Protein AF-A0A316R1C8-F1 (afdb_monomer)

Nearest PDB structures (foldseek):
  2y3p-assembly1_B  TM=4.009E-01  e=1.076E+00  Escherichia coli
  4lil-assembly1_A  TM=2.111E-01  e=4.202E-01  Homo sapiens
  5gwj-assembly1_B  TM=3.944E-01  e=3.285E+00  Homo sapiens
  8wsw-assembly4_D  TM=2.418E-01  e=1.530E+00  Homo sapiens
  6r4t-assembly1_A  TM=2.328E-01  e=2.309E+00  Homo sapiens

Structure (mmCIF, N/CA/C/O backbone):
data_AF-A0A316R1C8-F1
#
_entry.id   AF-A0A316R1C8-F1
#
loop_
_atom_site.group_PDB
_atom_site.id
_atom_site.type_symbol
_atom_site.label_atom_id
_atom_site.label_alt_id
_atom_site.label_comp_id
_atom_site.label_asym_id
_atom_site.label_entity_id
_atom_site.label_seq_id
_atom_site.pdbx_PDB_ins_code
_atom_site.Cartn_x
_atom_site.Cartn_y
_atom_site.Cartn_z
_atom_site.occupancy
_atom_site.B_iso_or_equiv
_atom_site.auth_seq_id
_atom_site.auth_comp_id
_atom_site.auth_asym_id
_atom_site.auth_atom_id
_atom_site.pdbx_PDB_model_num
ATOM 1 N N . MET A 1 1 ? -19.836 -9.165 12.198 1.00 69.62 1 MET A N 1
ATOM 2 C CA . MET A 1 1 ? -18.587 -8.457 11.855 1.00 69.62 1 MET A CA 1
ATOM 3 C C . MET A 1 1 ? -18.141 -8.952 10.493 1.00 69.62 1 MET A C 1
ATOM 5 O O . MET A 1 1 ? -18.217 -10.155 10.272 1.00 69.62 1 MET A O 1
ATOM 9 N N . ARG A 1 2 ? -17.806 -8.053 9.568 1.00 82.31 2 ARG A N 1
ATOM 10 C CA . ARG A 1 2 ? -17.405 -8.395 8.191 1.00 82.31 2 ARG A CA 1
ATOM 11 C C . ARG A 1 2 ? -15.913 -8.137 7.999 1.00 82.31 2 ARG A C 1
ATOM 13 O O . ARG A 1 2 ? -15.378 -7.256 8.659 1.00 82.31 2 ARG A O 1
ATOM 20 N N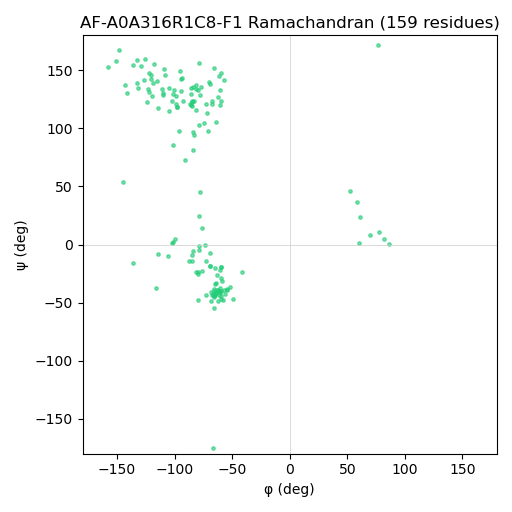 . SER A 1 3 ? -15.260 -8.876 7.112 1.00 80.31 3 SER A N 1
ATOM 21 C CA . SER A 1 3 ? -13.909 -8.545 6.652 1.00 80.31 3 SER A CA 1
ATOM 22 C C . SER A 1 3 ? -13.978 -7.402 5.630 1.00 80.31 3 SER A C 1
ATOM 24 O O . SER A 1 3 ? -14.849 -7.399 4.747 1.00 80.31 3 SER A O 1
ATOM 26 N N . ALA A 1 4 ? -13.089 -6.414 5.756 1.00 80.62 4 ALA A N 1
ATOM 27 C CA . ALA A 1 4 ? -12.935 -5.371 4.747 1.00 80.62 4 ALA A CA 1
ATOM 28 C C . ALA A 1 4 ? -12.334 -5.951 3.459 1.00 80.62 4 ALA A C 1
ATOM 30 O O . ALA A 1 4 ? -12.837 -5.665 2.376 1.00 80.62 4 ALA A O 1
ATOM 31 N N . LYS A 1 5 ? -11.350 -6.849 3.573 1.00 80.06 5 LYS A N 1
ATOM 32 C CA . LYS A 1 5 ? -10.709 -7.527 2.438 1.00 80.06 5 LYS A CA 1
ATOM 33 C C . LYS A 1 5 ? -11.665 -8.363 1.585 1.00 80.06 5 LYS A C 1
ATOM 35 O O . LYS A 1 5 ? -11.572 -8.367 0.360 1.00 80.06 5 LYS A O 1
ATOM 40 N N . GLU A 1 6 ? -12.595 -9.080 2.212 1.00 78.00 6 GLU A N 1
ATOM 41 C CA . GLU A 1 6 ? -13.604 -9.880 1.498 1.00 78.00 6 GLU A CA 1
ATOM 42 C C . GLU A 1 6 ? -14.633 -9.003 0.766 1.00 78.00 6 GLU A C 1
ATOM 44 O O . GLU A 1 6 ? -15.309 -9.445 -0.169 1.00 78.00 6 GLU A O 1
ATOM 49 N N . SER A 1 7 ? -14.735 -7.732 1.157 1.00 76.38 7 SER A N 1
ATOM 50 C CA . SER A 1 7 ? -15.578 -6.747 0.494 1.00 76.38 7 SER A CA 1
ATOM 51 C C . SER A 1 7 ? -14.809 -6.156 -0.689 1.00 76.38 7 SER A C 1
ATOM 53 O O . SER A 1 7 ? -14.034 -5.223 -0.520 1.00 76.38 7 SER A O 1
ATOM 55 N N . LYS A 1 8 ? -15.053 -6.684 -1.901 1.00 61.56 8 LYS A N 1
ATOM 56 C CA . LYS A 1 8 ? -14.333 -6.374 -3.165 1.00 61.56 8 LYS A CA 1
ATOM 57 C C . LYS A 1 8 ? -13.972 -4.899 -3.427 1.00 61.56 8 LYS A C 1
ATOM 59 O O . LYS A 1 8 ? -13.071 -4.656 -4.223 1.00 61.56 8 LYS A O 1
ATOM 64 N N . CYS A 1 9 ? -14.678 -3.937 -2.834 1.00 69.69 9 CYS A N 1
ATOM 65 C CA . CYS A 1 9 ? -14.414 -2.504 -2.970 1.00 69.69 9 CYS A CA 1
ATOM 66 C C . CYS A 1 9 ? -14.716 -1.747 -1.662 1.00 69.69 9 CYS A C 1
ATOM 68 O O . CYS A 1 9 ? -15.533 -0.824 -1.665 1.00 69.69 9 CYS A O 1
ATOM 70 N N . PHE A 1 10 ? -14.134 -2.155 -0.529 1.00 81.00 10 PHE A N 1
ATOM 71 C CA . PHE A 1 10 ? -14.305 -1.392 0.710 1.00 81.00 10 PHE A CA 1
ATOM 72 C C . PHE A 1 10 ? -13.724 0.030 0.555 1.00 81.00 10 PHE A C 1
ATOM 74 O O . PHE A 1 10 ? -12.571 0.180 0.149 1.00 81.00 10 PHE A O 1
ATOM 81 N N . PRO A 1 11 ? -14.486 1.098 0.844 1.00 83.94 11 PRO A N 1
ATOM 82 C CA . PRO A 1 11 ? -14.065 2.449 0.499 1.00 83.94 11 PRO A CA 1
ATOM 83 C C . PRO A 1 11 ? -13.266 3.130 1.620 1.00 83.94 11 PRO A C 1
ATOM 85 O O . PRO A 1 11 ? -13.743 4.061 2.267 1.00 83.94 11 PRO A O 1
ATOM 88 N N . TYR A 1 12 ? -12.024 2.693 1.825 1.00 84.00 12 TYR A N 1
ATOM 89 C CA . TYR A 1 12 ? -11.177 3.103 2.953 1.00 84.00 12 TYR A CA 1
ATOM 90 C C . TYR A 1 12 ? -11.045 4.628 3.158 1.00 84.00 12 TYR A C 1
ATOM 92 O O . TYR A 1 12 ? -11.008 5.090 4.294 1.00 84.00 12 TYR A O 1
ATOM 100 N N . ALA A 1 13 ? -10.996 5.425 2.090 1.00 82.38 13 ALA A N 1
ATOM 101 C CA . ALA A 1 13 ? -10.776 6.873 2.181 1.00 82.38 13 ALA A CA 1
ATOM 102 C C . ALA A 1 13 ? -12.056 7.728 2.064 1.00 82.38 13 ALA A C 1
ATOM 104 O O . ALA A 1 13 ? -11.962 8.957 2.015 1.00 82.38 13 ALA A O 1
ATOM 105 N N . LEU A 1 14 ? -13.254 7.130 1.989 1.00 83.81 14 LEU A N 1
ATOM 106 C CA . LEU A 1 14 ? -14.483 7.929 1.929 1.00 83.81 14 LEU A CA 1
ATOM 107 C C . LEU A 1 14 ? -14.732 8.637 3.264 1.00 83.81 14 LEU A C 1
ATOM 109 O O . LEU A 1 14 ? -14.646 8.038 4.332 1.00 83.81 14 LEU A O 1
ATOM 113 N N . SER A 1 15 ? -15.151 9.901 3.193 1.00 80.50 15 SER A N 1
ATOM 114 C CA . SER A 1 15 ? -15.458 10.734 4.367 1.00 80.50 15 SER A CA 1
ATOM 115 C C . SER A 1 15 ? -16.568 10.173 5.261 1.00 80.50 15 SER A C 1
ATOM 117 O O . SER A 1 15 ? -16.688 10.564 6.418 1.00 80.50 15 SER A O 1
ATOM 119 N N . GLN A 1 16 ? -17.387 9.267 4.727 1.00 84.62 16 GLN A N 1
ATOM 120 C CA . GLN A 1 16 ? -18.484 8.620 5.442 1.00 84.62 16 GLN A CA 1
ATOM 121 C C . GLN A 1 16 ? -18.039 7.391 6.247 1.00 84.62 16 GLN A C 1
ATOM 123 O O . GLN A 1 16 ? -18.842 6.855 7.007 1.00 84.62 16 GLN A O 1
ATOM 128 N N . VAL A 1 17 ? -16.795 6.925 6.087 1.00 88.56 17 VAL A N 1
ATOM 129 C CA . VAL A 1 17 ? -16.261 5.808 6.872 1.00 88.56 17 VAL A CA 1
ATOM 130 C C . VAL A 1 17 ? -15.757 6.320 8.216 1.00 88.56 17 VAL A C 1
ATOM 132 O O . VAL A 1 17 ? -14.898 7.199 8.284 1.00 88.56 17 VAL A O 1
ATOM 135 N N . CYS A 1 18 ? -16.284 5.757 9.302 1.00 90.56 18 CYS A N 1
ATOM 136 C CA . CYS A 1 18 ? -15.833 6.063 10.655 1.00 90.56 18 CYS A CA 1
ATOM 137 C C . CYS A 1 18 ? -14.928 4.949 11.170 1.00 90.56 18 CYS A C 1
ATOM 139 O O . CYS A 1 18 ? -15.349 3.797 11.248 1.00 90.56 18 CYS A O 1
ATOM 141 N N . TYR A 1 19 ? -13.709 5.301 11.565 1.00 93.81 19 TYR A N 1
ATOM 142 C CA . TYR A 1 19 ? -12.743 4.351 12.096 1.00 93.81 19 TYR A CA 1
ATOM 143 C C . TYR A 1 19 ? -12.786 4.288 13.620 1.00 93.81 19 TYR A C 1
ATOM 145 O O . TYR A 1 19 ? -12.968 5.297 14.308 1.00 93.81 19 TYR A O 1
ATOM 153 N N . ILE A 1 20 ? -12.614 3.081 14.140 1.00 94.81 20 ILE A N 1
ATOM 154 C CA . ILE A 1 20 ? -12.627 2.754 15.560 1.00 94.81 20 ILE A CA 1
ATOM 155 C C . ILE A 1 20 ? -11.414 1.869 15.832 1.00 94.81 20 ILE A C 1
ATOM 157 O O . ILE A 1 20 ? -11.093 0.984 15.046 1.00 94.81 20 ILE A O 1
ATOM 161 N N . GLU A 1 21 ? -10.744 2.096 16.946 1.00 95.69 21 GLU A N 1
ATOM 162 C CA . GLU A 1 21 ? -9.638 1.285 17.429 1.00 95.69 21 GLU A CA 1
ATOM 163 C C . GLU A 1 21 ? -10.088 0.520 18.670 1.00 95.69 21 GLU A C 1
ATOM 165 O O . GLU A 1 21 ? -10.648 1.107 19.596 1.00 95.69 21 GLU A O 1
ATOM 170 N N . LEU A 1 22 ? -9.847 -0.786 18.688 1.00 95.31 22 LEU A N 1
ATOM 171 C CA . LEU A 1 22 ? -9.965 -1.611 19.881 1.00 95.31 22 LEU A CA 1
ATOM 172 C C . LEU A 1 22 ? -8.560 -1.928 20.374 1.00 95.31 22 LEU A C 1
ATOM 174 O O . LEU A 1 22 ? -7.798 -2.609 19.686 1.00 95.31 22 LEU A O 1
ATOM 178 N N . PHE A 1 23 ? -8.221 -1.434 21.551 1.00 94.00 23 PHE A N 1
ATOM 179 C CA . PHE A 1 23 ? -6.948 -1.710 22.195 1.00 94.00 23 PHE A CA 1
ATOM 180 C C . PHE A 1 23 ? -6.969 -3.092 22.856 1.00 94.00 23 PHE A C 1
ATOM 182 O O . PHE A 1 23 ? -8.023 -3.637 23.191 1.00 94.00 23 PHE A O 1
ATOM 189 N N . SER A 1 24 ? -5.787 -3.675 23.038 1.00 89.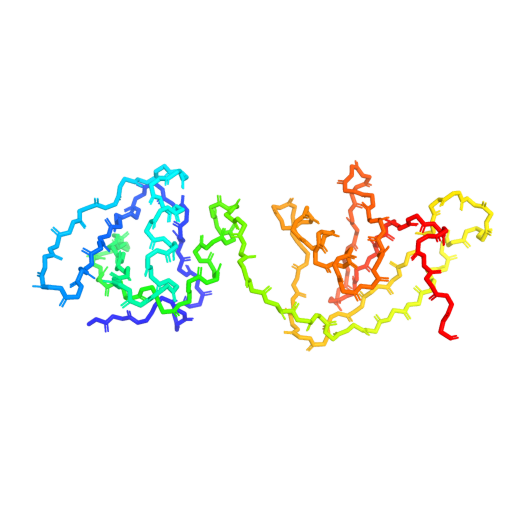75 24 SER A N 1
ATOM 190 C CA . SER A 1 24 ? -5.615 -4.985 23.685 1.00 89.75 24 SER A CA 1
ATOM 191 C C . SER A 1 24 ? -6.119 -5.051 25.135 1.00 89.75 24 SER A C 1
ATOM 193 O O . SER A 1 24 ? -6.453 -6.132 25.614 1.00 89.75 24 SER A O 1
ATOM 195 N N . ASP A 1 25 ? -6.229 -3.910 25.817 1.00 91.62 25 ASP A N 1
ATOM 196 C CA . ASP A 1 25 ? -6.821 -3.772 27.155 1.00 91.62 25 ASP A CA 1
ATOM 197 C C . ASP A 1 25 ? -8.366 -3.757 27.145 1.00 91.62 25 ASP A C 1
ATOM 199 O O . ASP A 1 25 ? -8.995 -3.691 28.201 1.00 91.62 25 ASP A O 1
ATOM 203 N N . GLY A 1 26 ? -8.988 -3.832 25.963 1.00 90.81 26 GLY A N 1
ATOM 204 C CA . GLY A 1 26 ? -10.436 -3.767 25.772 1.00 90.81 26 GLY A CA 1
ATOM 205 C C . GLY A 1 26 ? -10.993 -2.347 25.659 1.00 90.81 26 GLY A C 1
ATOM 206 O O . GLY A 1 26 ? -12.203 -2.187 25.479 1.00 90.81 26 GLY A O 1
ATOM 207 N N . THR A 1 27 ? -10.147 -1.317 25.728 1.00 94.06 27 THR A N 1
ATOM 208 C CA . THR A 1 27 ? -10.555 0.075 25.533 1.00 94.06 27 THR A CA 1
ATOM 209 C C . THR A 1 27 ? -10.921 0.314 24.070 1.00 94.06 27 THR A C 1
ATOM 211 O O . THR A 1 27 ? -10.260 -0.172 23.151 1.00 94.06 27 THR A O 1
ATOM 214 N N . LEU A 1 28 ? -11.980 1.093 23.839 1.00 93.75 28 LEU A N 1
ATOM 215 C CA . LEU A 1 28 ? -12.422 1.485 22.505 1.00 93.75 28 LEU A CA 1
ATOM 216 C C . LEU A 1 28 ? -12.160 2.979 22.283 1.00 93.75 28 LEU A C 1
ATOM 218 O O . LEU A 1 28 ? -12.571 3.811 23.091 1.00 93.75 28 LEU A O 1
ATOM 222 N N . GLY A 1 29 ? -11.502 3.319 21.179 1.00 93.25 29 GLY A N 1
ATOM 223 C CA . GLY A 1 29 ? -11.233 4.694 20.765 1.00 93.25 29 GLY A CA 1
ATOM 224 C C . GLY A 1 29 ? -11.795 4.984 19.379 1.00 93.25 29 GLY A C 1
ATOM 225 O O . GLY A 1 29 ? -11.833 4.112 18.518 1.00 93.25 29 GLY A O 1
ATOM 226 N N . GLN A 1 30 ? -12.219 6.220 19.129 1.00 93.81 30 GLN A N 1
ATOM 227 C CA . GLN A 1 30 ? -12.507 6.672 17.768 1.00 93.81 30 GLN A CA 1
ATOM 228 C C . GLN A 1 30 ? -11.207 7.137 17.108 1.00 93.81 30 GLN A C 1
ATOM 230 O O . GLN A 1 30 ? -10.450 7.892 17.719 1.00 93.81 30 GLN A O 1
ATOM 235 N N . ILE A 1 31 ? -10.972 6.744 15.855 1.00 92.69 31 ILE A N 1
ATOM 236 C CA . ILE A 1 31 ? -9.840 7.244 15.072 1.00 92.69 31 ILE A CA 1
ATOM 237 C C . ILE A 1 31 ? -10.342 8.381 14.170 1.00 92.69 31 ILE A C 1
ATOM 239 O O . ILE A 1 31 ? -11.196 8.154 13.306 1.00 92.69 31 ILE A O 1
ATOM 243 N N . PRO A 1 32 ? -9.830 9.612 14.332 1.00 90.12 32 PRO A N 1
ATOM 244 C CA . PRO A 1 32 ? -10.101 10.693 13.396 1.00 90.12 32 PRO A CA 1
ATOM 245 C C . PRO A 1 32 ? -9.686 10.334 11.962 1.00 90.12 32 PRO A C 1
ATOM 247 O O . PRO A 1 32 ? -8.626 9.759 11.736 1.00 90.12 32 PRO A O 1
A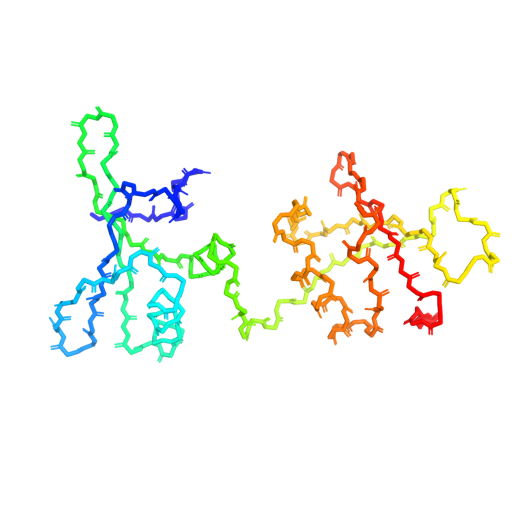TOM 250 N N . CYS A 1 33 ? -10.473 10.746 10.968 1.00 81.62 33 CYS A N 1
ATOM 251 C CA . CYS A 1 33 ? -10.262 10.383 9.561 1.00 81.62 33 CYS A CA 1
ATOM 252 C C . CYS A 1 33 ? -9.116 11.141 8.857 1.00 81.62 33 CYS A C 1
ATOM 254 O O . CYS A 1 33 ? -9.050 11.144 7.629 1.00 81.62 33 CYS A O 1
ATOM 256 N N . HIS A 1 34 ? -8.236 11.826 9.593 1.00 86.50 34 HIS A N 1
ATOM 257 C CA . HIS A 1 34 ? -7.089 12.529 9.019 1.00 86.50 34 HIS A CA 1
ATOM 258 C C . HIS A 1 34 ? -5.828 11.654 9.072 1.00 86.50 34 HIS A C 1
ATOM 260 O O . HIS A 1 34 ? -5.644 10.853 9.988 1.00 86.50 34 HIS A O 1
ATOM 266 N N . LYS A 1 35 ? -4.932 11.839 8.094 1.00 85.25 35 LYS A N 1
ATOM 267 C CA . LYS A 1 35 ? -3.789 10.948 7.839 1.00 85.25 35 LYS A CA 1
ATOM 268 C C . LYS A 1 35 ? -2.952 10.617 9.081 1.00 85.25 35 LYS A C 1
ATOM 270 O O . LYS A 1 35 ? -2.668 9.450 9.304 1.00 85.25 35 LYS A O 1
ATOM 275 N N . SER A 1 36 ? -2.582 11.607 9.899 1.00 89.75 36 SER A N 1
ATOM 276 C CA . SER A 1 36 ? -1.707 11.372 11.060 1.00 89.75 36 SER A CA 1
ATOM 277 C C . SER A 1 36 ? -2.334 10.480 12.133 1.00 89.75 36 SER A C 1
ATOM 279 O O . SER A 1 36 ? -1.621 9.710 12.768 1.00 89.75 36 SER A O 1
ATOM 281 N N . ALA A 1 37 ? -3.652 10.553 12.339 1.00 91.75 37 ALA A N 1
ATOM 282 C CA . ALA A 1 37 ? -4.341 9.689 13.294 1.00 91.75 37 ALA A CA 1
ATOM 283 C C . ALA A 1 37 ? -4.434 8.248 12.779 1.00 91.75 37 ALA A C 1
ATOM 285 O O . ALA A 1 37 ? -4.148 7.311 13.523 1.00 91.75 37 ALA A O 1
ATOM 286 N N . ILE A 1 38 ? -4.763 8.080 11.494 1.00 91.69 38 ILE A N 1
ATOM 287 C CA . ILE A 1 38 ? -4.792 6.763 10.846 1.00 91.69 38 ILE A CA 1
ATOM 288 C C . ILE A 1 38 ? -3.391 6.144 10.823 1.00 91.69 38 ILE A C 1
ATOM 290 O O . ILE A 1 38 ? -3.253 4.960 11.098 1.00 91.69 38 ILE A O 1
ATOM 294 N N . GLU A 1 39 ? -2.340 6.932 10.581 1.00 91.06 39 GLU A N 1
ATOM 295 C CA . GLU A 1 39 ? -0.949 6.468 10.630 1.00 91.06 39 GLU A CA 1
ATOM 296 C C . GLU A 1 39 ? -0.555 5.949 12.016 1.00 91.06 39 GLU A C 1
ATOM 298 O O . GLU A 1 39 ? 0.080 4.901 12.129 1.00 91.06 39 GLU A O 1
ATOM 303 N N . GLN A 1 40 ? -0.940 6.653 13.080 1.00 92.06 40 GLN A N 1
ATOM 304 C CA . GLN A 1 40 ? -0.675 6.199 14.444 1.00 92.06 40 GLN A CA 1
ATOM 305 C C . GLN A 1 40 ? -1.424 4.903 14.770 1.00 92.06 40 GLN A C 1
ATOM 307 O O . GLN A 1 40 ? -0.830 3.990 15.340 1.00 92.06 40 GLN A O 1
ATOM 312 N N . ALA A 1 41 ? -2.700 4.810 14.385 1.00 92.62 41 ALA A N 1
ATOM 313 C CA . ALA A 1 41 ? -3.491 3.595 14.566 1.00 92.62 41 ALA A CA 1
ATOM 314 C C . ALA A 1 41 ? -2.917 2.426 13.750 1.00 92.62 41 ALA A C 1
ATOM 316 O O . ALA A 1 41 ? -2.783 1.322 14.265 1.00 92.62 41 ALA A O 1
ATOM 317 N N . TYR A 1 42 ? -2.498 2.676 12.507 1.00 91.31 42 TYR A N 1
ATOM 318 C CA . TYR A 1 42 ? -1.834 1.694 11.651 1.00 91.31 42 TYR A CA 1
ATOM 319 C C . TYR A 1 42 ? -0.563 1.142 12.308 1.00 91.31 42 TYR A C 1
ATOM 321 O O . TYR A 1 42 ? -0.400 -0.074 12.387 1.00 91.31 42 TYR A O 1
ATOM 329 N N . LYS A 1 43 ? 0.306 2.009 12.848 1.00 90.31 43 LYS A N 1
ATOM 330 C CA . LYS A 1 43 ? 1.534 1.584 13.547 1.00 90.31 43 LYS A CA 1
ATOM 331 C C . LYS A 1 43 ? 1.227 0.693 14.755 1.00 90.31 43 LYS A C 1
ATOM 333 O O . LYS A 1 43 ? 1.850 -0.354 14.908 1.00 90.31 43 LYS A O 1
ATOM 338 N N . ARG A 1 44 ? 0.233 1.060 15.572 1.00 92.50 44 ARG A N 1
ATOM 339 C CA . ARG A 1 44 ? -0.213 0.238 16.713 1.00 92.50 44 ARG A CA 1
ATOM 340 C C . ARG A 1 44 ? -0.792 -1.105 16.273 1.00 92.50 44 ARG A C 1
ATOM 342 O O . ARG A 1 44 ? -0.470 -2.136 16.864 1.00 92.50 44 ARG A O 1
ATOM 349 N N . ALA A 1 45 ? -1.589 -1.110 15.209 1.00 90.94 45 ALA A N 1
ATOM 350 C CA . ALA A 1 45 ? -2.184 -2.325 14.671 1.00 90.94 45 ALA A CA 1
ATOM 351 C C . ALA A 1 45 ? -1.129 -3.289 14.102 1.00 90.94 45 ALA A C 1
ATOM 353 O O . ALA A 1 45 ? -1.194 -4.491 14.362 1.00 90.94 45 ALA A O 1
ATOM 354 N N . ILE A 1 46 ? -0.107 -2.774 13.407 1.00 89.19 46 ILE A N 1
ATOM 355 C CA . ILE A 1 46 ? 1.050 -3.562 12.945 1.00 89.19 46 ILE A CA 1
ATOM 356 C C . ILE A 1 46 ? 1.811 -4.177 14.129 1.00 89.19 46 ILE A C 1
ATOM 358 O O . ILE A 1 46 ? 2.163 -5.357 14.090 1.00 89.19 46 ILE A O 1
ATOM 362 N N . ASN A 1 47 ? 1.990 -3.417 15.212 1.00 87.00 47 ASN A N 1
ATOM 363 C CA . ASN A 1 47 ? 2.611 -3.898 16.449 1.00 87.00 47 ASN A CA 1
ATOM 364 C C . ASN A 1 47 ? 1.712 -4.841 17.272 1.00 87.00 47 ASN A C 1
ATOM 366 O O . ASN A 1 47 ? 2.141 -5.327 18.318 1.00 87.00 47 ASN A O 1
ATOM 370 N N . LYS A 1 48 ? 0.485 -5.131 16.812 1.00 86.94 48 LYS A N 1
ATOM 371 C CA . LYS A 1 48 ? -0.528 -5.947 17.509 1.00 86.94 48 LYS A CA 1
ATOM 372 C C . LYS A 1 48 ? -0.971 -5.371 18.860 1.00 86.94 48 LYS A C 1
ATOM 374 O O . LYS A 1 48 ? -1.469 -6.102 19.713 1.00 86.94 48 LYS A O 1
ATOM 379 N N . GLU A 1 49 ? -0.816 -4.065 19.051 1.00 91.25 49 GLU A N 1
ATOM 380 C CA . GLU A 1 49 ? -1.266 -3.353 20.254 1.00 91.25 49 GLU A CA 1
ATOM 381 C C . GLU A 1 49 ? -2.773 -3.056 20.205 1.00 91.25 49 GLU A C 1
ATOM 383 O O . GLU A 1 49 ? -3.430 -2.928 21.245 1.00 91.25 49 GLU A O 1
ATOM 388 N N . SER A 1 50 ? -3.323 -2.974 18.989 1.00 93.94 50 SER A N 1
ATOM 389 C CA . SER A 1 50 ? -4.722 -2.668 18.719 1.00 93.94 50 SER A CA 1
ATOM 390 C C . SER A 1 50 ? -5.245 -3.352 17.452 1.00 93.94 50 SER A C 1
ATOM 392 O O . SER A 1 50 ? -4.497 -3.911 16.651 1.00 93.94 50 SER A O 1
ATOM 394 N N . THR A 1 51 ? -6.564 -3.3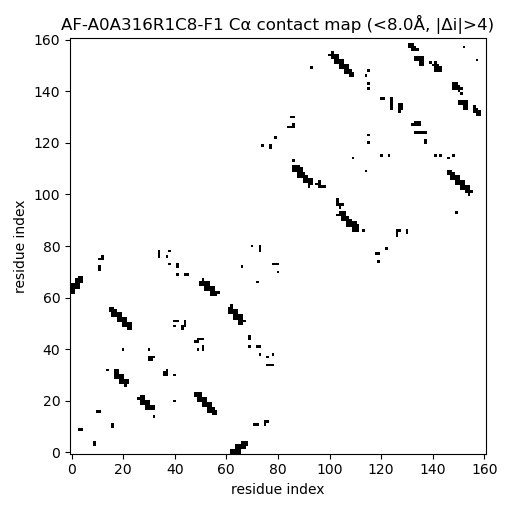33 17.273 1.00 94.56 51 THR A N 1
ATOM 395 C CA . THR A 1 51 ? -7.258 -3.759 16.053 1.00 94.56 51 THR A CA 1
ATOM 396 C C . THR A 1 51 ? -8.117 -2.614 15.538 1.00 94.56 51 THR A C 1
ATOM 398 O O . THR A 1 51 ? -8.850 -1.989 16.306 1.00 94.56 51 THR A O 1
ATOM 401 N N . ILE A 1 52 ? -8.047 -2.348 14.235 1.00 94.94 52 ILE A N 1
ATOM 402 C CA . ILE A 1 52 ? -8.816 -1.279 13.598 1.00 94.94 52 ILE A CA 1
ATOM 403 C C . ILE A 1 52 ? -10.114 -1.854 13.034 1.00 94.94 52 ILE A C 1
ATOM 405 O O . ILE A 1 52 ? -10.127 -2.853 12.316 1.00 94.94 52 ILE A O 1
ATOM 409 N N . TYR A 1 53 ? -11.209 -1.170 13.323 1.00 94.38 53 TYR A N 1
ATOM 410 C CA . TYR A 1 53 ? -12.519 -1.400 12.747 1.00 94.38 53 TYR A CA 1
ATOM 411 C C . TYR A 1 53 ? -12.980 -0.166 11.984 1.00 94.38 53 TYR A C 1
ATOM 413 O O . TYR A 1 53 ? -12.583 0.961 12.275 1.00 94.38 53 TYR A O 1
ATOM 421 N N . ALA A 1 54 ? -13.865 -0.380 11.024 1.00 93.31 54 ALA A N 1
ATOM 422 C CA . ALA A 1 54 ? -14.507 0.682 10.281 1.00 93.31 54 ALA A CA 1
ATOM 423 C C . ALA A 1 54 ? -16.012 0.459 10.225 1.00 93.31 54 ALA A C 1
ATOM 425 O O . ALA A 1 54 ? -16.494 -0.638 9.946 1.00 93.31 54 ALA A O 1
ATOM 426 N N . VAL A 1 55 ? -16.764 1.521 10.470 1.00 91.19 55 VAL A N 1
ATOM 427 C CA . VAL A 1 55 ? -18.199 1.572 10.226 1.00 91.19 55 VAL A CA 1
ATOM 428 C C . VAL A 1 55 ? -18.397 2.263 8.894 1.00 91.19 55 VAL A C 1
ATOM 430 O O . VAL A 1 55 ? -18.029 3.427 8.733 1.00 91.19 55 VAL A O 1
ATOM 433 N N . TRP A 1 56 ? -18.990 1.546 7.945 1.00 87.81 56 TRP A N 1
ATOM 434 C CA . TRP A 1 56 ? -19.354 2.116 6.657 1.00 87.81 56 TRP A CA 1
ATOM 435 C C . TRP A 1 56 ? -20.879 2.123 6.514 1.00 87.81 56 TRP A C 1
ATOM 437 O O . TRP A 1 56 ? -21.496 1.050 6.536 1.00 87.81 56 TRP A O 1
ATOM 447 N N . PRO A 1 57 ? -21.506 3.308 6.387 1.00 79.19 57 PRO A N 1
ATOM 448 C CA . PRO A 1 57 ? -22.902 3.411 6.002 1.00 79.19 57 PRO A CA 1
ATOM 449 C C . PRO A 1 57 ? -23.013 3.023 4.526 1.00 79.19 57 PRO A C 1
ATOM 451 O O . PRO A 1 57 ? -22.737 3.818 3.628 1.00 79.19 57 PRO A O 1
ATOM 454 N N . GLY A 1 58 ? -23.384 1.770 4.265 1.00 73.19 58 GLY A N 1
ATOM 455 C CA . GLY A 1 58 ? -23.816 1.361 2.933 1.00 73.19 58 GLY A CA 1
ATOM 456 C C . GLY A 1 58 ? -25.134 2.048 2.556 1.00 73.19 58 GLY A C 1
ATOM 457 O O . GLY A 1 58 ? -25.684 2.849 3.309 1.00 73.19 58 GLY A O 1
ATOM 458 N N . SER A 1 59 ? -25.710 1.691 1.408 1.00 70.19 59 SER A N 1
ATOM 459 C CA . SER A 1 59 ? -26.925 2.353 0.898 1.00 70.19 59 SER A CA 1
ATOM 460 C C . SER A 1 59 ? -28.181 2.164 1.764 1.00 70.19 59 SER A C 1
ATOM 462 O O . SER A 1 59 ? -29.118 2.944 1.639 1.00 70.19 59 SER A O 1
ATOM 464 N N . TYR A 1 60 ? -28.217 1.140 2.628 1.00 73.06 60 TYR A N 1
ATOM 465 C CA . TYR A 1 60 ? -29.409 0.786 3.418 1.00 73.06 60 TYR A CA 1
ATOM 466 C C . TYR A 1 60 ? -29.129 0.453 4.889 1.00 73.06 60 TYR A C 1
ATOM 468 O O . TYR A 1 60 ? -30.062 0.403 5.688 1.00 73.06 60 TYR A O 1
ATOM 476 N N . ARG A 1 61 ? -27.869 0.196 5.263 1.00 78.69 61 ARG A N 1
ATOM 477 C CA . ARG A 1 61 ? -27.468 -0.070 6.649 1.00 78.69 61 ARG A CA 1
ATOM 478 C C . ARG A 1 61 ? -25.987 0.213 6.863 1.00 78.69 61 ARG A C 1
ATOM 480 O O . ARG A 1 61 ? -25.188 0.065 5.938 1.00 78.69 61 ARG A O 1
ATOM 487 N N . SER A 1 62 ? -25.639 0.545 8.100 1.00 83.31 62 SER A N 1
ATOM 488 C CA . SER A 1 62 ? -24.252 0.611 8.548 1.00 83.31 62 SER A CA 1
ATOM 489 C C . SER A 1 62 ? -23.792 -0.773 8.983 1.00 83.31 62 SER A C 1
ATOM 491 O O . SER A 1 62 ? -24.406 -1.391 9.851 1.00 83.31 62 SER A O 1
ATOM 493 N N . ASP A 1 63 ? -22.715 -1.259 8.379 1.00 88.12 63 ASP A N 1
ATOM 494 C CA . ASP A 1 63 ? -22.066 -2.506 8.772 1.00 88.12 63 ASP A CA 1
ATOM 495 C C . ASP A 1 63 ? -20.721 -2.185 9.450 1.00 88.12 63 ASP A C 1
ATOM 497 O O . ASP A 1 63 ? -20.046 -1.213 9.099 1.00 88.12 63 ASP A O 1
ATOM 501 N N . LEU A 1 64 ? -20.340 -3.007 10.434 1.00 90.56 64 LEU A N 1
ATOM 502 C CA . LEU A 1 64 ? -19.025 -2.958 11.076 1.00 90.56 64 LEU A CA 1
ATOM 503 C C . LEU A 1 64 ? -18.070 -3.929 10.376 1.00 90.56 64 LEU A C 1
ATOM 505 O O . LEU A 1 64 ? -18.325 -5.144 10.316 1.00 90.56 64 LEU A O 1
ATOM 509 N N . PHE A 1 65 ? -16.954 -3.386 9.912 1.00 91.88 65 PHE A N 1
ATOM 510 C CA . PHE A 1 65 ? -15.892 -4.085 9.211 1.00 91.88 65 PHE A CA 1
ATOM 511 C C . PHE A 1 65 ? -14.642 -4.150 10.082 1.00 91.88 65 PHE A C 1
ATOM 513 O O . PHE A 1 65 ? -14.241 -3.155 10.677 1.00 91.88 65 PHE A O 1
ATOM 520 N N . CYS A 1 66 ? -14.033 -5.325 10.159 1.00 92.38 66 CYS A N 1
ATOM 521 C CA . CYS A 1 66 ? -12.670 -5.482 10.639 1.00 92.38 66 CYS A CA 1
ATOM 522 C C . CYS A 1 66 ? -11.725 -5.064 9.513 1.00 92.38 66 CYS A C 1
ATOM 524 O O . CYS A 1 66 ? -11.878 -5.543 8.386 1.00 92.38 66 CYS A O 1
ATOM 526 N N . ILE A 1 67 ? -10.778 -4.176 9.811 1.00 92.25 67 ILE A N 1
ATOM 527 C CA . ILE A 1 67 ? -9.713 -3.823 8.876 1.00 92.25 67 ILE A CA 1
ATOM 528 C C . ILE A 1 67 ? -8.609 -4.868 9.014 1.00 92.25 67 ILE A C 1
ATOM 530 O O . ILE A 1 67 ? -7.632 -4.702 9.738 1.00 92.25 67 ILE A O 1
ATOM 534 N N . ASP A 1 68 ? -8.830 -5.987 8.342 1.00 86.06 68 ASP A N 1
ATOM 535 C CA . ASP A 1 68 ? -7.945 -7.145 8.306 1.00 86.06 68 ASP A CA 1
ATOM 536 C C . ASP A 1 68 ? -6.787 -6.983 7.314 1.00 86.06 68 ASP A C 1
ATOM 538 O O . ASP A 1 68 ? -5.728 -7.583 7.490 1.00 86.06 68 ASP A O 1
ATOM 542 N N . ASP A 1 69 ? -6.964 -6.132 6.304 1.00 84.25 69 ASP A N 1
ATOM 543 C CA . ASP A 1 69 ? -5.903 -5.694 5.402 1.00 84.25 69 ASP A CA 1
ATOM 544 C C . ASP A 1 69 ? -5.414 -4.285 5.784 1.00 84.25 69 ASP A C 1
ATOM 546 O O . ASP A 1 69 ? -5.891 -3.263 5.283 1.00 84.25 69 ASP A O 1
ATOM 550 N N . LEU A 1 70 ? -4.467 -4.228 6.730 1.00 87.62 70 LEU A N 1
ATOM 551 C CA . LEU A 1 70 ? -3.832 -2.975 7.172 1.00 87.62 70 LEU A CA 1
ATOM 552 C C . LEU A 1 70 ? -3.050 -2.297 6.043 1.00 87.62 70 LEU A C 1
ATOM 554 O O . LEU A 1 70 ? -2.871 -1.078 6.042 1.00 87.62 70 LEU A O 1
ATOM 558 N N . ASN A 1 71 ? -2.600 -3.089 5.076 1.00 82.31 71 ASN A N 1
ATOM 559 C CA . ASN A 1 71 ? -1.880 -2.607 3.922 1.00 82.31 71 ASN A CA 1
ATOM 560 C C . ASN A 1 71 ? -2.811 -1.739 3.067 1.00 82.31 71 ASN A C 1
ATOM 562 O O . ASN A 1 71 ? -2.476 -0.578 2.810 1.00 82.31 71 ASN A O 1
ATOM 566 N N . GLU A 1 72 ? -3.973 -2.239 2.655 1.00 82.00 72 GLU A N 1
ATOM 567 C CA . GLU A 1 72 ? -4.956 -1.460 1.878 1.00 82.00 72 GLU A CA 1
ATOM 568 C C . GLU A 1 72 ? -5.340 -0.142 2.577 1.00 82.00 72 GLU A C 1
ATOM 570 O O . GLU A 1 72 ? -5.394 0.913 1.941 1.00 82.00 72 GLU A O 1
ATOM 575 N N . LEU A 1 73 ? -5.480 -0.161 3.910 1.00 86.62 73 LEU A N 1
ATOM 576 C CA . LEU A 1 73 ? -5.679 1.057 4.704 1.00 86.62 73 LEU A CA 1
ATOM 577 C C . LEU A 1 73 ? -4.510 2.044 4.548 1.00 86.62 73 LEU A C 1
ATOM 579 O O . LEU A 1 73 ? -4.730 3.236 4.325 1.00 86.62 73 LEU A O 1
ATOM 583 N N . ALA A 1 74 ? -3.268 1.568 4.653 1.00 86.00 74 ALA A N 1
ATOM 584 C CA . ALA A 1 74 ? -2.091 2.412 4.480 1.00 86.00 74 ALA A CA 1
ATOM 585 C C . ALA A 1 74 ? -2.008 3.015 3.068 1.00 86.00 74 ALA A C 1
ATOM 587 O O . ALA A 1 74 ? -1.686 4.195 2.941 1.00 86.00 74 ALA A O 1
ATOM 588 N N . ASP A 1 75 ? -2.358 2.260 2.022 1.00 81.56 75 ASP A N 1
ATOM 589 C CA . ASP A 1 75 ? -2.357 2.777 0.644 1.00 81.56 75 ASP A CA 1
ATOM 590 C C . ASP A 1 75 ? -3.429 3.839 0.433 1.00 81.56 75 ASP A C 1
ATOM 592 O O . ASP A 1 75 ? -3.132 4.900 -0.120 1.00 81.56 75 ASP A O 1
ATOM 596 N N . ALA A 1 76 ? -4.634 3.612 0.955 1.00 83.69 76 ALA A N 1
ATOM 597 C CA . ALA A 1 76 ? -5.731 4.570 0.869 1.00 83.69 76 ALA A CA 1
ATOM 598 C C . ALA A 1 76 ? -5.396 5.929 1.513 1.00 83.69 76 ALA A C 1
ATOM 600 O O . ALA A 1 76 ? -5.865 6.969 1.049 1.00 83.69 76 ALA A O 1
ATOM 601 N N . TYR A 1 77 ? -4.562 5.935 2.557 1.00 84.56 77 TYR A N 1
ATOM 602 C CA . TYR A 1 77 ? -4.131 7.143 3.271 1.00 84.56 77 TYR A CA 1
ATOM 603 C C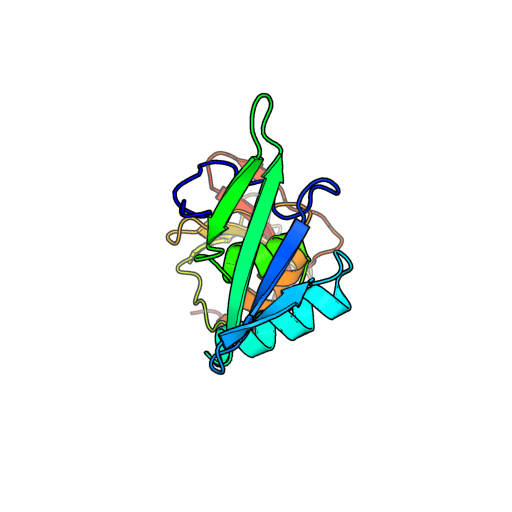 . TYR A 1 77 ? -2.710 7.614 2.908 1.00 84.56 77 TYR A C 1
ATOM 605 O O . TYR A 1 77 ? -2.226 8.616 3.452 1.00 84.56 77 TYR A O 1
ATOM 613 N N . GLY A 1 78 ? -2.025 6.925 1.988 1.00 79.19 78 GLY A N 1
ATOM 614 C CA . GLY A 1 78 ? -0.644 7.215 1.593 1.00 79.19 78 GLY A CA 1
ATOM 615 C C . GLY A 1 78 ? 0.349 7.152 2.759 1.00 79.19 78 GLY A C 1
ATOM 616 O O . GLY A 1 78 ? 1.240 8.004 2.857 1.00 79.19 78 GLY A O 1
ATOM 617 N N . ILE A 1 79 ? 0.140 6.224 3.689 1.00 84.56 79 ILE A N 1
ATOM 618 C CA . ILE A 1 79 ? 1.005 5.955 4.841 1.00 84.56 79 ILE A CA 1
ATOM 619 C C . ILE A 1 79 ? 2.173 5.079 4.384 1.00 84.56 79 ILE A C 1
ATOM 621 O O . ILE A 1 79 ? 1.990 4.134 3.617 1.00 84.56 79 ILE A O 1
ATOM 625 N N . GLU A 1 80 ? 3.383 5.392 4.848 1.00 76.19 80 GLU A N 1
ATOM 626 C CA . GLU A 1 80 ? 4.543 4.543 4.584 1.00 76.19 80 GLU A CA 1
ATOM 627 C C . GLU A 1 80 ? 4.380 3.206 5.316 1.00 76.19 80 GLU A C 1
ATOM 629 O O . GLU A 1 80 ? 4.187 3.159 6.531 1.00 76.19 80 GLU A O 1
ATOM 634 N N . ARG A 1 81 ? 4.432 2.110 4.555 1.00 72.75 81 ARG A N 1
ATOM 635 C CA . ARG A 1 81 ? 4.413 0.756 5.104 1.00 72.75 81 ARG A CA 1
ATOM 636 C C . ARG A 1 81 ? 5.843 0.350 5.470 1.00 72.75 81 ARG A C 1
ATOM 638 O O . ARG A 1 81 ? 6.739 0.479 4.638 1.00 72.75 81 ARG A O 1
ATOM 645 N N . ASP A 1 82 ? 6.030 -0.236 6.650 1.00 61.53 82 ASP A N 1
ATOM 646 C CA . ASP A 1 82 ? 7.236 -1.008 7.003 1.00 61.53 82 ASP A CA 1
ATOM 647 C C . ASP A 1 82 ? 7.203 -2.434 6.413 1.00 61.53 82 ASP A C 1
ATOM 649 O O . ASP A 1 82 ? 7.825 -3.358 6.930 1.00 61.53 82 ASP A O 1
ATOM 653 N N . ASP A 1 83 ? 6.452 -2.640 5.328 1.00 57.03 83 ASP A N 1
ATOM 654 C CA . ASP A 1 83 ? 6.282 -3.956 4.725 1.00 57.03 83 ASP A CA 1
ATOM 655 C C . ASP A 1 83 ? 7.437 -4.234 3.746 1.00 57.03 83 ASP A C 1
ATOM 657 O O . ASP A 1 83 ? 7.599 -3.492 2.770 1.00 57.03 83 ASP A O 1
ATOM 661 N N . PRO A 1 84 ? 8.252 -5.285 3.949 1.00 56.78 84 PRO A N 1
ATOM 662 C CA . PRO A 1 84 ? 9.264 -5.712 2.992 1.00 56.78 84 PRO A CA 1
ATOM 663 C C . PRO A 1 84 ? 8.615 -6.494 1.836 1.00 56.78 84 PRO A C 1
ATOM 665 O O . PRO A 1 84 ? 9.107 -7.559 1.464 1.00 56.78 84 PRO A O 1
ATOM 668 N N . HIS A 1 85 ? 7.496 -6.017 1.276 1.00 66.62 85 HIS A N 1
ATOM 669 C CA . HIS A 1 85 ? 6.869 -6.673 0.132 1.00 66.62 85 HIS A CA 1
ATOM 670 C C . HIS A 1 85 ? 7.823 -6.616 -1.067 1.00 66.62 85 HIS A C 1
ATOM 672 O O . HIS A 1 85 ? 8.019 -5.570 -1.685 1.00 66.62 85 HIS A O 1
ATOM 678 N N . ILE A 1 86 ? 8.440 -7.756 -1.376 1.00 69.50 86 ILE A N 1
ATOM 679 C CA . ILE A 1 86 ? 9.323 -7.915 -2.527 1.00 69.50 86 ILE A CA 1
ATOM 680 C C . ILE A 1 86 ? 8.439 -8.139 -3.753 1.00 69.50 86 ILE A C 1
ATOM 682 O O . ILE A 1 86 ? 7.746 -9.152 -3.858 1.00 69.50 86 ILE A O 1
ATOM 686 N N . HIS A 1 87 ? 8.484 -7.204 -4.698 1.00 78.00 87 HIS A N 1
ATOM 687 C CA . HIS A 1 87 ? 7.766 -7.318 -5.959 1.00 78.00 87 HIS A CA 1
ATOM 688 C C . HIS A 1 87 ? 8.436 -8.382 -6.829 1.00 78.00 87 HIS A C 1
ATOM 690 O O . HIS A 1 87 ? 9.556 -8.190 -7.307 1.00 78.00 87 HIS A O 1
ATOM 696 N N . GLU A 1 88 ? 7.759 -9.501 -7.082 1.00 81.00 88 GLU A N 1
ATOM 697 C CA . GLU A 1 88 ? 8.199 -10.424 -8.127 1.00 81.00 88 GLU A CA 1
ATOM 698 C C . GLU A 1 88 ? 7.864 -9.803 -9.490 1.00 81.00 88 GLU A C 1
ATOM 700 O O . GLU A 1 88 ? 6.699 -9.754 -9.902 1.00 81.00 88 GLU A O 1
ATOM 705 N N . ILE A 1 89 ? 8.888 -9.282 -10.169 1.00 86.31 89 ILE A N 1
ATOM 706 C CA . ILE A 1 89 ? 8.732 -8.577 -11.441 1.00 86.31 89 ILE A CA 1
ATOM 707 C C . ILE A 1 89 ? 9.402 -9.315 -12.595 1.00 86.31 89 ILE A C 1
ATOM 709 O O . ILE A 1 89 ? 10.518 -9.818 -12.484 1.00 86.31 89 ILE A O 1
ATOM 713 N N . GLU A 1 90 ? 8.737 -9.303 -13.743 1.00 86.38 90 GLU A N 1
ATOM 714 C CA . GLU A 1 90 ? 9.374 -9.507 -15.040 1.00 86.38 90 GLU A CA 1
ATOM 715 C C . GLU A 1 90 ? 9.545 -8.149 -15.702 1.00 86.38 90 GLU A C 1
ATOM 717 O O . GLU A 1 90 ? 8.588 -7.380 -15.794 1.00 86.38 90 GLU A O 1
ATOM 722 N N . TRP A 1 91 ? 10.750 -7.845 -16.175 1.00 90.12 91 TRP A N 1
ATOM 723 C CA . TRP A 1 91 ? 11.018 -6.572 -16.825 1.00 90.12 91 TRP A CA 1
ATOM 724 C C . TRP A 1 91 ? 11.856 -6.737 -18.085 1.00 90.12 91 TRP A C 1
ATOM 726 O O . TRP A 1 91 ? 12.616 -7.694 -18.237 1.00 90.12 91 TRP A O 1
ATOM 736 N N . LYS A 1 92 ? 11.708 -5.782 -18.999 1.00 89.75 92 LYS A N 1
ATOM 737 C CA . LYS A 1 92 ? 12.540 -5.645 -20.196 1.00 89.75 92 LYS A CA 1
ATOM 738 C C . LYS A 1 92 ? 12.622 -4.182 -20.611 1.00 89.75 92 LYS A C 1
ATOM 740 O O . LYS A 1 92 ? 11.738 -3.393 -20.285 1.00 89.75 92 LYS A O 1
ATOM 745 N N . PHE A 1 93 ? 13.653 -3.822 -21.371 1.00 89.06 93 PHE A N 1
ATOM 746 C CA . PHE A 1 93 ? 13.668 -2.521 -22.038 1.00 89.06 93 PHE A CA 1
ATOM 747 C C . PHE A 1 93 ? 12.484 -2.421 -22.999 1.00 89.06 93 PHE A C 1
ATOM 749 O O . PHE A 1 93 ? 12.209 -3.352 -23.764 1.00 89.06 93 PHE A O 1
ATOM 756 N N . SER A 1 94 ? 11.782 -1.294 -22.935 1.00 86.88 94 SER A N 1
ATOM 757 C CA . SER A 1 94 ? 10.687 -1.010 -23.848 1.00 86.88 94 SER A CA 1
ATOM 758 C C . SER A 1 94 ? 11.221 -0.859 -25.269 1.00 86.88 94 SER A C 1
ATOM 760 O O . SER A 1 94 ? 12.343 -0.404 -25.484 1.00 86.88 94 SER A O 1
ATOM 762 N N . SER A 1 95 ? 10.389 -1.168 -26.260 1.00 84.88 95 SER A N 1
ATOM 763 C CA . SER A 1 95 ? 10.706 -0.879 -27.670 1.00 84.88 95 SER A CA 1
ATOM 764 C C . SER A 1 95 ? 10.920 0.617 -27.951 1.00 84.88 95 SER A C 1
ATOM 766 O O . SER A 1 95 ? 11.544 0.968 -28.947 1.00 84.88 95 SER A O 1
ATOM 768 N N . MET A 1 96 ? 10.429 1.484 -27.058 1.00 81.81 96 MET A N 1
ATOM 769 C CA . MET A 1 96 ? 10.606 2.937 -27.107 1.00 81.81 96 MET A CA 1
ATOM 770 C C . MET A 1 96 ? 11.935 3.411 -26.495 1.00 81.81 96 MET A C 1
ATOM 772 O O . MET A 1 96 ? 12.220 4.606 -26.535 1.00 81.81 96 MET A O 1
ATOM 776 N N . ASP A 1 97 ? 12.729 2.517 -25.891 1.00 84.88 97 ASP A N 1
ATOM 777 C CA . ASP A 1 97 ? 14.009 2.893 -25.292 1.00 84.88 97 ASP A CA 1
ATOM 778 C C . ASP A 1 97 ? 15.057 3.187 -26.370 1.00 84.88 97 ASP A C 1
ATOM 780 O O . ASP A 1 97 ? 15.429 2.322 -27.163 1.00 84.88 97 ASP A O 1
ATOM 784 N N . ASP A 1 98 ? 15.582 4.407 -26.359 1.00 84.19 98 ASP A N 1
ATOM 785 C CA . ASP A 1 98 ? 16.597 4.871 -27.310 1.00 84.19 98 ASP A CA 1
ATOM 786 C C . ASP A 1 98 ? 18.019 4.391 -26.971 1.00 84.19 98 ASP A C 1
ATOM 788 O O . ASP A 1 98 ? 18.953 4.653 -27.726 1.00 84.19 98 ASP A O 1
ATOM 792 N N . LYS A 1 99 ? 18.198 3.701 -25.834 1.00 84.75 99 LYS A N 1
ATOM 793 C CA . LYS A 1 99 ? 19.476 3.227 -25.271 1.00 84.75 99 LYS A CA 1
ATOM 794 C C . LYS A 1 99 ? 20.505 4.316 -24.944 1.00 84.75 99 LYS A C 1
ATOM 796 O O . LYS A 1 99 ? 21.588 3.989 -24.461 1.00 84.75 99 LYS A O 1
ATOM 801 N N . ILE A 1 100 ? 20.179 5.586 -25.161 1.00 84.88 100 ILE A N 1
ATOM 802 C CA . ILE A 1 100 ? 21.104 6.724 -25.052 1.00 84.88 100 ILE A CA 1
ATOM 803 C C . ILE A 1 100 ? 20.661 7.660 -23.927 1.00 84.88 100 ILE A C 1
ATOM 805 O O . ILE A 1 100 ? 21.494 8.181 -23.184 1.00 84.88 100 ILE A O 1
ATOM 809 N N . SER A 1 101 ? 19.353 7.851 -23.756 1.00 86.31 101 SER A N 1
ATOM 810 C CA . SER A 1 101 ? 18.791 8.751 -22.758 1.00 86.31 101 SER A CA 1
ATOM 811 C C . SER A 1 101 ? 19.189 8.364 -21.336 1.00 86.31 101 SER A C 1
ATOM 813 O O . SER A 1 101 ? 19.309 7.185 -20.980 1.00 86.31 101 SER A O 1
ATOM 815 N N . ARG A 1 102 ? 19.327 9.396 -20.490 1.00 88.06 102 ARG A N 1
ATOM 816 C CA . ARG A 1 102 ? 19.607 9.268 -19.049 1.00 88.06 102 ARG A CA 1
ATOM 817 C C . ARG A 1 102 ? 18.587 8.373 -18.343 1.00 88.06 102 ARG A C 1
ATOM 819 O O . ARG A 1 102 ? 18.950 7.621 -17.442 1.00 88.06 102 ARG A O 1
ATOM 826 N N . TYR A 1 103 ? 17.325 8.469 -18.746 1.00 88.69 103 TYR A N 1
ATOM 827 C CA . TYR A 1 103 ? 16.262 7.584 -18.293 1.00 88.69 103 TYR A CA 1
ATOM 828 C C . TYR A 1 103 ? 15.994 6.530 -19.357 1.00 88.69 103 TY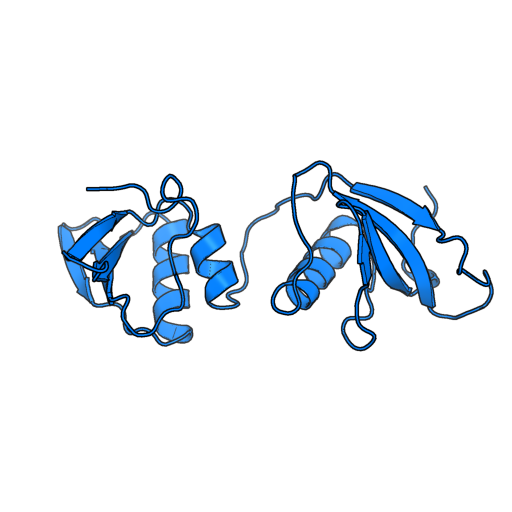R A C 1
ATOM 830 O O . TYR A 1 103 ? 15.858 6.870 -20.531 1.00 88.69 103 TYR A O 1
ATOM 838 N N . ALA A 1 104 ? 15.910 5.276 -18.929 1.00 88.94 104 ALA A N 1
ATOM 839 C CA . ALA A 1 104 ? 15.501 4.169 -19.767 1.00 88.94 104 ALA A CA 1
ATOM 840 C C . ALA A 1 104 ? 13.997 3.916 -19.629 1.00 88.94 104 ALA A C 1
ATOM 842 O O . ALA A 1 104 ? 13.446 4.023 -18.527 1.00 88.94 104 ALA A O 1
ATOM 843 N N . TYR A 1 105 ? 13.347 3.553 -20.732 1.00 89.19 105 TYR A N 1
ATOM 844 C CA . TYR A 1 105 ? 11.971 3.061 -20.708 1.00 89.19 105 TYR A CA 1
ATOM 845 C C . TYR A 1 105 ? 11.975 1.565 -20.409 1.00 89.19 105 TYR A C 1
ATOM 847 O O . TYR A 1 105 ? 12.586 0.782 -21.140 1.00 89.19 105 TYR A O 1
ATOM 855 N N . ILE A 1 106 ? 11.288 1.167 -19.342 1.00 89.25 106 ILE A N 1
ATOM 856 C CA . ILE A 1 106 ? 11.196 -0.227 -18.911 1.00 89.25 106 ILE A CA 1
ATOM 857 C C . ILE A 1 106 ? 9.738 -0.662 -18.930 1.00 89.25 106 ILE A C 1
ATOM 859 O O . ILE A 1 106 ? 8.896 -0.026 -18.296 1.00 89.25 106 ILE A O 1
ATOM 863 N N . ASP A 1 107 ? 9.475 -1.776 -19.608 1.00 89.38 107 ASP A N 1
ATOM 864 C CA . ASP A 1 107 ? 8.219 -2.505 -19.494 1.00 89.38 107 ASP A CA 1
ATOM 865 C C . ASP A 1 107 ? 8.338 -3.472 -18.308 1.00 89.38 107 ASP A C 1
ATOM 867 O O . ASP A 1 107 ? 9.214 -4.340 -18.300 1.00 89.38 107 ASP A O 1
ATOM 871 N N . ILE A 1 108 ? 7.458 -3.339 -17.319 1.00 88.56 108 ILE A N 1
ATOM 872 C CA . ILE A 1 108 ? 7.401 -4.155 -16.103 1.00 88.56 108 ILE A CA 1
ATOM 873 C C . ILE A 1 108 ? 6.061 -4.882 -16.036 1.00 88.56 108 ILE A C 1
ATOM 875 O O . ILE A 1 108 ? 5.004 -4.310 -16.307 1.00 88.56 108 ILE A O 1
ATOM 879 N N . LYS A 1 109 ? 6.100 -6.146 -15.629 1.00 87.50 109 LYS A N 1
ATOM 880 C CA . LYS A 1 109 ? 4.937 -6.962 -15.294 1.00 87.50 109 LYS A CA 1
ATOM 881 C C . LYS A 1 109 ? 5.087 -7.486 -13.869 1.00 87.50 109 LYS A C 1
ATOM 883 O O . LYS A 1 109 ? 6.053 -8.182 -13.564 1.00 87.50 109 LYS A O 1
ATOM 888 N N . PHE A 1 110 ? 4.117 -7.178 -13.016 1.00 84.06 110 PHE A N 1
ATOM 889 C CA . PHE A 1 110 ? 4.074 -7.658 -11.634 1.00 84.06 110 PHE A CA 1
ATOM 890 C C . PHE A 1 110 ? 3.421 -9.042 -11.578 1.00 84.06 110 PHE A C 1
ATOM 892 O O . PHE A 1 110 ? 2.254 -9.192 -11.943 1.00 84.06 110 PHE A O 1
ATOM 899 N N . LYS A 1 111 ? 4.149 -10.062 -11.111 1.00 81.12 111 LYS A N 1
ATOM 900 C CA . LYS A 1 111 ? 3.590 -11.403 -10.848 1.00 81.12 111 LYS A CA 1
ATOM 901 C C . LYS A 1 111 ? 2.843 -11.479 -9.522 1.00 81.12 111 LYS A C 1
ATOM 903 O O . LYS A 1 111 ? 1.934 -12.288 -9.385 1.00 81.12 111 LYS A O 1
ATOM 908 N N . CYS A 1 112 ? 3.169 -10.588 -8.590 1.00 73.62 112 CYS A N 1
ATOM 909 C CA . CYS A 1 112 ? 2.480 -10.440 -7.309 1.00 73.62 112 CYS A CA 1
ATOM 910 C C . CYS A 1 112 ? 1.049 -9.876 -7.428 1.00 73.62 112 CYS A C 1
ATOM 912 O O . CYS A 1 112 ? 0.332 -9.829 -6.435 1.00 73.62 112 CYS A O 1
ATOM 914 N N . GLY A 1 113 ? 0.617 -9.448 -8.622 1.00 71.75 113 GLY A N 1
ATOM 915 C CA . GLY A 1 113 ? -0.707 -8.857 -8.839 1.00 71.75 113 GLY A CA 1
ATOM 916 C C . GLY A 1 113 ? -0.806 -7.369 -8.481 1.00 71.75 113 GLY A C 1
ATOM 917 O O . GLY A 1 113 ? -1.893 -6.799 -8.586 1.00 71.75 113 GLY A O 1
ATOM 918 N N . CYS A 1 114 ? 0.307 -6.729 -8.100 1.00 76.00 114 CYS A N 1
ATOM 919 C CA . CYS A 1 114 ? 0.357 -5.291 -7.847 1.00 76.00 114 CYS A CA 1
ATOM 920 C C . CYS A 1 114 ? 0.012 -4.474 -9.097 1.00 76.00 114 CYS A C 1
ATOM 922 O O . CYS A 1 114 ? 0.371 -4.828 -10.224 1.00 76.00 114 CYS A O 1
ATOM 924 N N . LYS A 1 115 ? -0.666 -3.345 -8.872 1.00 75.62 115 LYS A N 1
ATOM 925 C CA . LYS A 1 115 ? -1.062 -2.399 -9.914 1.00 75.62 115 LYS A CA 1
ATOM 926 C C . LYS A 1 115 ? -0.453 -1.032 -9.645 1.00 75.62 115 LYS A C 1
ATOM 928 O O . LYS A 1 115 ? -0.368 -0.600 -8.497 1.00 75.62 115 LYS A O 1
ATOM 933 N N . ILE A 1 116 ? -0.047 -0.357 -10.715 1.00 74.75 116 ILE A N 1
ATOM 934 C CA . ILE A 1 116 ? 0.323 1.055 -10.645 1.00 74.75 116 ILE A CA 1
ATOM 935 C C . ILE A 1 116 ? -0.954 1.876 -10.796 1.00 74.75 116 ILE A C 1
ATOM 937 O O . ILE A 1 116 ? -1.734 1.637 -11.716 1.00 74.75 116 ILE A O 1
ATOM 941 N N . GLU A 1 117 ? -1.155 2.815 -9.882 1.00 71.25 117 GLU A N 1
ATOM 942 C CA . GLU A 1 117 ? -2.200 3.833 -9.901 1.00 71.25 117 GLU A CA 1
ATOM 943 C C . GLU A 1 117 ? -1.545 5.187 -9.587 1.00 71.25 117 GLU A C 1
ATOM 945 O O . GLU A 1 117 ? -0.458 5.244 -9.000 1.00 71.25 117 GLU A O 1
ATOM 950 N N . ASP A 1 118 ? -2.183 6.301 -9.953 1.00 65.06 118 ASP A N 1
ATOM 951 C CA . ASP A 1 118 ? -1.585 7.636 -9.781 1.00 65.06 118 ASP A CA 1
ATOM 952 C C . ASP A 1 118 ? -1.264 7.967 -8.313 1.00 65.06 118 ASP A C 1
ATOM 954 O O . ASP A 1 118 ? -0.294 8.673 -8.026 1.00 65.06 118 ASP A O 1
ATOM 958 N N . GLY A 1 119 ? -2.020 7.396 -7.370 1.00 64.25 119 GLY A N 1
ATOM 959 C CA . GLY A 1 119 ? -1.749 7.499 -5.935 1.00 64.25 119 GLY A CA 1
ATOM 960 C C . GLY A 1 119 ? -0.605 6.606 -5.436 1.00 64.25 119 GLY A C 1
ATOM 961 O O . GLY A 1 119 ? 0.006 6.919 -4.414 1.00 64.25 119 GLY A O 1
ATOM 962 N N . THR A 1 120 ? -0.265 5.527 -6.148 1.00 68.62 120 THR A N 1
ATOM 963 C CA . THR A 1 120 ? 0.651 4.476 -5.665 1.00 68.62 120 THR A CA 1
ATOM 964 C C . THR A 1 120 ? 2.040 4.516 -6.308 1.00 68.62 120 THR A C 1
ATOM 966 O O . THR A 1 120 ? 2.966 3.878 -5.804 1.00 68.62 120 THR A O 1
ATOM 969 N N . ILE A 1 121 ? 2.255 5.322 -7.357 1.00 77.31 121 ILE A N 1
ATOM 970 C CA . ILE A 1 121 ? 3.539 5.366 -8.082 1.00 77.31 121 ILE A CA 1
ATOM 971 C C . ILE A 1 121 ? 4.739 5.776 -7.218 1.00 77.31 121 ILE A C 1
ATOM 973 O O . ILE A 1 121 ? 5.831 5.230 -7.377 1.00 77.31 121 ILE A O 1
ATOM 977 N N . LYS A 1 122 ? 4.565 6.716 -6.281 1.00 77.94 122 LYS A N 1
ATOM 978 C CA . LYS A 1 122 ? 5.658 7.145 -5.387 1.00 77.94 122 LYS A CA 1
ATOM 979 C C . LYS A 1 122 ? 6.096 6.022 -4.457 1.00 77.94 122 LYS A C 1
ATOM 981 O O . LYS A 1 122 ? 7.286 5.860 -4.204 1.00 77.94 122 LYS A O 1
ATOM 986 N N . LYS A 1 123 ? 5.127 5.249 -3.977 1.00 74.69 123 LYS A N 1
ATOM 987 C CA . LYS A 1 123 ? 5.373 4.099 -3.119 1.00 74.69 123 LYS A CA 1
ATOM 988 C C . LYS A 1 123 ? 6.078 2.995 -3.900 1.00 74.69 123 LYS A C 1
ATOM 990 O O . LYS A 1 123 ? 7.132 2.542 -3.478 1.00 74.69 123 LYS A O 1
ATOM 995 N N . LEU A 1 124 ? 5.580 2.660 -5.089 1.00 79.88 124 LEU A N 1
ATOM 996 C CA . LEU A 1 124 ? 6.238 1.692 -5.964 1.00 79.88 124 LEU A CA 1
ATOM 997 C C . LEU A 1 124 ? 7.689 2.092 -6.275 1.00 79.88 124 LEU A C 1
ATOM 999 O O . LEU A 1 124 ? 8.584 1.253 -6.261 1.00 79.88 124 LEU A O 1
ATOM 1003 N N . ALA A 1 125 ? 7.935 3.375 -6.545 1.00 82.88 125 ALA A N 1
ATOM 1004 C CA . ALA A 1 125 ? 9.282 3.882 -6.770 1.00 82.88 125 ALA A CA 1
ATOM 1005 C C . ALA A 1 125 ? 10.197 3.661 -5.556 1.00 82.88 125 ALA A C 1
ATOM 1007 O O . ALA A 1 125 ? 11.360 3.300 -5.729 1.00 82.88 125 ALA A O 1
ATOM 1008 N N . LEU A 1 126 ? 9.681 3.847 -4.337 1.00 80.31 126 LEU A N 1
ATOM 1009 C CA . LEU A 1 126 ? 10.417 3.569 -3.106 1.00 80.31 126 LEU A CA 1
ATOM 1010 C C . LEU A 1 126 ? 10.708 2.071 -2.950 1.00 80.31 126 LEU A C 1
ATOM 1012 O O . LEU A 1 126 ? 11.844 1.712 -2.635 1.00 80.31 126 LEU A O 1
ATOM 1016 N N . ASP A 1 127 ? 9.723 1.215 -3.214 1.00 80.69 127 ASP A N 1
ATOM 1017 C CA . ASP A 1 127 ? 9.870 -0.240 -3.124 1.00 80.69 127 ASP A CA 1
ATOM 1018 C C . ASP A 1 127 ? 10.923 -0.746 -4.119 1.00 80.69 127 ASP A C 1
ATOM 1020 O O . ASP A 1 127 ? 11.865 -1.436 -3.732 1.00 80.69 127 ASP A O 1
ATOM 1024 N N . LEU A 1 128 ? 10.842 -0.328 -5.388 1.00 83.75 128 LEU A N 1
ATOM 1025 C CA . LEU A 1 128 ? 11.814 -0.693 -6.426 1.00 83.75 128 LEU A CA 1
ATOM 1026 C C . LEU A 1 128 ? 13.214 -0.139 -6.129 1.00 83.75 128 LEU A C 1
ATOM 1028 O O . LEU A 1 128 ? 14.217 -0.799 -6.419 1.00 83.75 128 LEU A O 1
ATOM 1032 N N . ARG A 1 129 ? 13.305 1.038 -5.500 1.00 84.31 129 ARG A N 1
ATOM 1033 C CA . ARG A 1 129 ? 14.580 1.587 -5.028 1.00 84.31 129 ARG A CA 1
ATOM 1034 C C . ARG A 1 129 ? 15.178 0.742 -3.909 1.00 84.31 129 ARG A C 1
ATOM 1036 O O . ARG A 1 129 ? 16.371 0.460 -3.954 1.00 84.31 129 ARG A O 1
ATOM 1043 N N . LYS A 1 130 ? 14.379 0.326 -2.925 1.00 80.31 130 LYS A N 1
ATOM 1044 C CA . LYS A 1 130 ? 14.835 -0.537 -1.823 1.00 80.31 130 LYS A CA 1
ATOM 1045 C C . LYS A 1 130 ? 15.215 -1.936 -2.322 1.00 80.31 130 LYS A C 1
ATOM 1047 O O . LYS A 1 130 ? 16.241 -2.466 -1.909 1.00 80.31 130 LYS A O 1
ATOM 1052 N N . GLN A 1 131 ? 14.417 -2.509 -3.223 1.00 80.88 131 GLN A N 1
ATOM 1053 C CA . GLN A 1 131 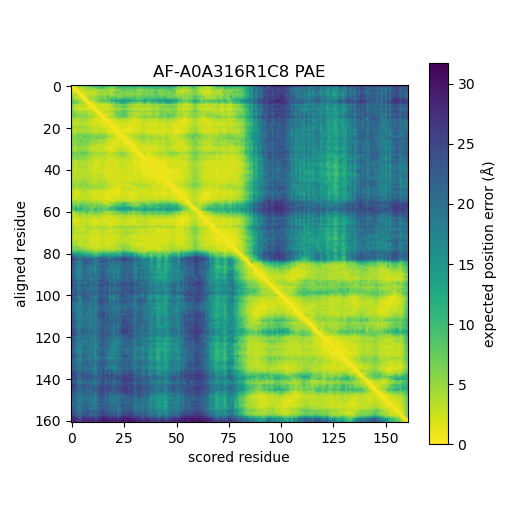? 14.563 -3.887 -3.692 1.00 80.88 131 GLN A CA 1
ATOM 1054 C C . GLN A 1 131 ? 15.661 -4.055 -4.750 1.00 80.88 131 GLN A C 1
ATOM 1056 O O . GLN A 1 131 ? 16.465 -4.980 -4.664 1.00 80.88 131 GLN A O 1
ATOM 1061 N N . LEU A 1 132 ? 15.687 -3.189 -5.765 1.00 83.06 132 LEU A N 1
ATOM 1062 C CA . LEU A 1 132 ? 16.556 -3.331 -6.942 1.00 83.06 132 LEU A CA 1
ATOM 1063 C C . LEU A 1 132 ? 17.603 -2.215 -7.049 1.00 83.06 132 LEU A C 1
ATOM 1065 O O . LEU A 1 132 ? 18.501 -2.288 -7.888 1.00 83.06 132 LEU A O 1
ATOM 1069 N N . GLY A 1 133 ? 17.508 -1.181 -6.208 1.00 84.19 133 GLY A N 1
ATOM 1070 C CA . GLY A 1 133 ? 18.348 0.014 -6.306 1.00 84.19 133 GLY A CA 1
ATOM 1071 C C . GLY A 1 133 ? 17.910 0.982 -7.405 1.00 84.19 133 GLY A C 1
ATOM 1072 O O . GLY A 1 133 ? 18.662 1.897 -7.725 1.00 84.19 133 GLY A O 1
ATOM 1073 N N . TRP A 1 134 ? 16.731 0.783 -7.998 1.00 89.38 134 TRP A N 1
ATOM 1074 C CA . TRP A 1 134 ? 16.272 1.543 -9.158 1.00 89.38 134 TRP A CA 1
ATOM 1075 C C . TRP A 1 134 ? 15.717 2.913 -8.775 1.00 89.38 134 TRP A C 1
ATOM 1077 O O . TRP A 1 13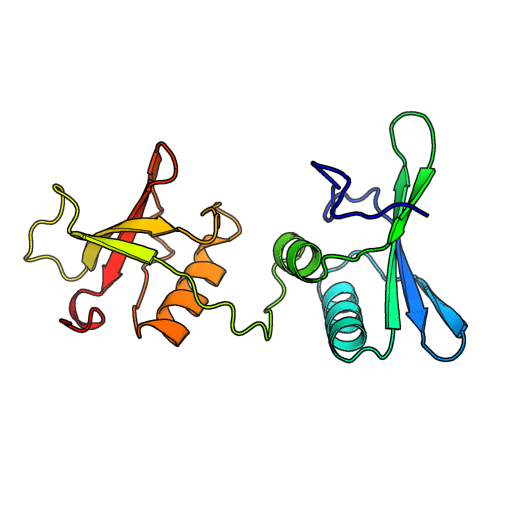4 ? 14.863 3.032 -7.900 1.00 89.38 134 TRP A O 1
ATOM 1087 N N . GLU A 1 135 ? 16.140 3.956 -9.484 1.00 88.00 135 GLU A N 1
ATOM 1088 C CA . GLU A 1 135 ? 15.579 5.298 -9.332 1.00 88.00 135 GLU A CA 1
ATOM 1089 C C . GLU A 1 135 ? 14.504 5.547 -10.392 1.00 88.00 135 GLU A C 1
ATOM 1091 O O . GLU A 1 135 ? 14.791 5.888 -11.542 1.00 88.00 135 GLU A O 1
ATOM 1096 N N . VAL A 1 136 ? 13.244 5.363 -10.000 1.00 87.62 136 VAL A N 1
ATOM 1097 C CA . VAL A 1 136 ? 12.077 5.573 -10.865 1.00 87.62 136 VAL A CA 1
ATOM 1098 C C . VAL A 1 136 ? 11.714 7.056 -10.928 1.00 87.62 136 VAL A C 1
ATOM 1100 O O . VAL A 1 136 ? 11.617 7.738 -9.907 1.00 87.62 136 VAL A O 1
ATOM 1103 N N . ALA A 1 137 ? 11.460 7.564 -12.132 1.00 85.69 137 ALA A N 1
ATOM 1104 C CA . ALA A 1 137 ? 11.046 8.943 -12.336 1.00 85.69 137 ALA A CA 1
ATOM 1105 C C . ALA A 1 137 ? 9.530 9.097 -12.117 1.00 85.69 137 ALA A C 1
ATOM 1107 O O . ALA A 1 137 ? 8.725 8.907 -13.026 1.00 85.69 137 ALA A O 1
ATOM 1108 N N . THR A 1 138 ? 9.132 9.476 -10.903 1.00 78.81 138 THR A N 1
ATOM 1109 C CA . THR A 1 138 ? 7.715 9.611 -10.510 1.00 78.81 138 THR A CA 1
ATOM 1110 C C . THR A 1 138 ? 7.004 10.823 -11.122 1.00 78.81 138 THR A C 1
ATOM 1112 O O . THR A 1 138 ? 5.786 10.917 -11.038 1.00 78.81 138 THR A O 1
ATOM 1115 N N . SER A 1 139 ? 7.740 11.781 -11.695 1.00 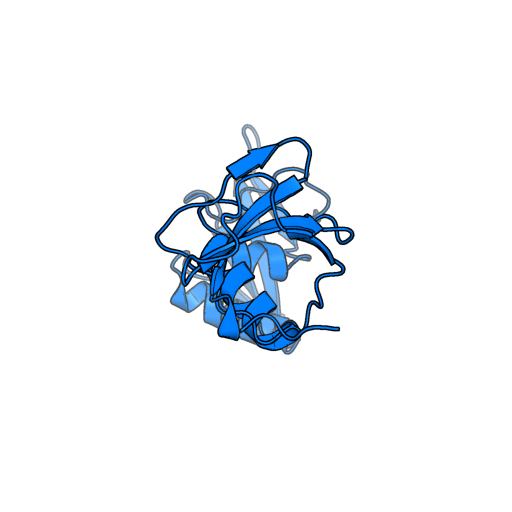73.50 139 SER A N 1
ATOM 1116 C CA . SER A 1 139 ? 7.193 13.033 -12.247 1.00 73.50 139 SER A CA 1
ATOM 1117 C C . SER A 1 139 ? 6.748 12.939 -13.708 1.00 73.50 139 SER A C 1
ATOM 1119 O O . SER A 1 139 ? 6.071 13.839 -14.191 1.00 73.50 139 SER A O 1
ATOM 1121 N N . VAL A 1 140 ? 7.139 11.881 -14.424 1.00 67.44 140 VAL A N 1
ATOM 1122 C CA . VAL A 1 140 ? 6.972 11.771 -15.888 1.00 67.44 140 VAL A CA 1
ATOM 1123 C C . VAL A 1 140 ? 5.781 10.900 -16.296 1.00 67.44 140 VAL A C 1
ATOM 1125 O O . VAL A 1 140 ? 5.551 10.706 -17.487 1.00 67.44 140 VAL A O 1
ATOM 1128 N N . GLY A 1 141 ? 5.025 10.403 -15.313 1.00 66.44 141 GLY A N 1
ATOM 1129 C CA . GLY A 1 141 ? 3.897 9.500 -15.513 1.00 66.44 141 GLY A CA 1
ATOM 1130 C C . GLY A 1 141 ? 4.314 8.058 -15.809 1.00 66.44 141 GLY A C 1
ATOM 1131 O O . GLY A 1 141 ? 5.488 7.738 -16.007 1.00 66.44 141 GLY A O 1
ATOM 1132 N N . TRP A 1 142 ? 3.319 7.182 -15.821 1.00 81.62 142 TRP A N 1
ATOM 1133 C CA . TRP A 1 142 ? 3.419 5.777 -16.196 1.00 81.62 142 TRP A CA 1
ATOM 1134 C C . TRP A 1 142 ? 2.324 5.489 -17.224 1.00 81.62 142 TRP A C 1
ATOM 1136 O O . TRP A 1 142 ? 1.298 6.168 -17.251 1.00 81.62 142 TRP A O 1
ATOM 1146 N N . SER A 1 143 ? 2.532 4.503 -18.086 1.00 79.88 143 SER A N 1
ATOM 1147 C CA . SER A 1 143 ? 1.464 3.977 -18.941 1.00 79.88 143 SER A CA 1
ATOM 1148 C C . SER A 1 143 ? 1.274 2.501 -18.643 1.00 79.88 143 SER A C 1
ATOM 1150 O O . SER A 1 143 ? 2.231 1.808 -18.306 1.00 79.88 143 SER A O 1
ATOM 1152 N N . GLY A 1 144 ? 0.045 2.001 -18.718 1.00 78.12 144 GLY A N 1
ATOM 1153 C CA . GLY A 1 144 ? -0.221 0.590 -18.474 1.00 78.12 144 GLY A CA 1
ATOM 1154 C C . GLY A 1 144 ? -1.305 0.046 -19.382 1.00 78.12 144 GLY A C 1
ATOM 1155 O O . GLY A 1 144 ? -2.322 0.697 -19.607 1.00 78.12 144 GLY A O 1
ATOM 1156 N N . TYR A 1 145 ? -1.080 -1.156 -19.900 1.00 74.00 145 TYR A N 1
ATOM 1157 C CA . TYR A 1 145 ? -2.054 -1.913 -20.675 1.00 74.00 145 TYR A CA 1
ATOM 1158 C C . TYR A 1 145 ? -1.941 -3.393 -20.308 1.00 74.00 145 TYR A C 1
ATOM 1160 O O . TYR A 1 145 ? -0.842 -3.945 -20.297 1.00 74.00 145 TYR A O 1
ATOM 1168 N N . ASP A 1 146 ? -3.074 -4.029 -20.000 1.00 75.12 146 ASP A N 1
ATOM 1169 C CA . ASP A 1 146 ? -3.165 -5.475 -19.741 1.00 75.12 146 ASP A CA 1
ATOM 1170 C C . ASP A 1 146 ? -2.157 -5.992 -18.684 1.00 75.12 146 ASP A C 1
ATOM 1172 O O . ASP A 1 146 ? -1.420 -6.959 -18.884 1.00 75.12 146 ASP A O 1
ATOM 1176 N N . GLY A 1 147 ? -2.050 -5.275 -17.557 1.00 72.12 147 GLY A N 1
ATOM 1177 C CA . GLY A 1 147 ? -1.154 -5.637 -16.447 1.00 72.12 147 GLY A CA 1
ATOM 1178 C C . GLY A 1 147 ? 0.345 -5.478 -16.739 1.00 72.12 147 GLY A C 1
ATOM 1179 O O . GLY A 1 147 ? 1.175 -5.902 -15.933 1.00 72.12 147 GLY A O 1
ATOM 1180 N N . LYS A 1 148 ? 0.706 -4.873 -17.877 1.00 83.75 148 LYS A N 1
ATOM 1181 C CA . LYS A 1 148 ? 2.066 -4.429 -18.194 1.00 83.75 148 LYS A CA 1
ATOM 1182 C C . LYS A 1 148 ? 2.143 -2.921 -18.054 1.00 83.75 148 LYS A C 1
ATOM 1184 O O . LYS A 1 148 ? 1.279 -2.210 -18.562 1.00 83.75 148 LYS A O 1
ATOM 1189 N N . TYR A 1 149 ? 3.198 -2.451 -17.413 1.00 88.06 149 TYR A N 1
ATOM 1190 C CA . TYR A 1 149 ? 3.405 -1.049 -17.099 1.00 88.06 149 TYR A CA 1
ATOM 1191 C C . TYR A 1 149 ? 4.710 -0.559 -17.707 1.00 88.06 149 TYR A C 1
ATOM 1193 O O . TYR A 1 149 ? 5.743 -1.194 -17.535 1.00 88.06 149 TYR A O 1
ATOM 1201 N N . THR A 1 150 ? 4.676 0.574 -18.395 1.00 88.25 150 THR A N 1
ATOM 1202 C CA . THR A 1 150 ? 5.875 1.261 -18.868 1.00 88.25 150 THR A CA 1
ATOM 1203 C C . THR A 1 150 ? 6.209 2.380 -17.895 1.00 88.25 150 THR A C 1
ATOM 1205 O O . THR A 1 150 ? 5.401 3.290 -17.681 1.00 88.25 150 THR A O 1
ATOM 1208 N N . ILE A 1 151 ? 7.404 2.321 -17.313 1.00 89.56 151 ILE A N 1
ATOM 1209 C CA . ILE A 1 151 ? 7.931 3.354 -16.418 1.00 89.56 151 ILE A CA 1
ATOM 1210 C C . ILE A 1 151 ? 9.295 3.845 -16.901 1.00 89.56 151 ILE A C 1
ATOM 1212 O O . ILE A 1 151 ? 9.996 3.159 -17.647 1.00 89.56 151 ILE A O 1
ATOM 1216 N N . LYS A 1 152 ? 9.687 5.042 -16.457 1.00 89.94 152 LYS A N 1
ATOM 1217 C CA . LYS A 1 152 ? 11.028 5.583 -16.701 1.00 89.94 152 LYS A CA 1
ATOM 1218 C C . LYS A 1 152 ? 11.908 5.373 -15.478 1.00 89.94 152 LYS A C 1
ATOM 1220 O O . LYS A 1 152 ? 11.543 5.788 -14.378 1.00 89.94 152 LYS A O 1
ATOM 1225 N N . VAL A 1 153 ? 13.080 4.785 -15.677 1.00 90.56 153 VAL A N 1
ATOM 1226 C CA . VAL A 1 153 ? 14.049 4.501 -14.608 1.00 90.56 153 VAL A CA 1
ATOM 1227 C C . VAL A 1 153 ? 15.400 5.088 -14.983 1.00 90.56 153 VAL A C 1
ATOM 1229 O O . VAL A 1 153 ? 15.781 5.073 -16.152 1.00 90.56 153 VAL A O 1
ATOM 1232 N N . LEU A 1 154 ? 16.132 5.644 -14.020 1.00 89.62 154 LEU A N 1
ATOM 1233 C CA . LEU A 1 154 ? 17.476 6.156 -14.261 1.00 89.62 154 LEU A CA 1
ATOM 1234 C C . LEU A 1 154 ? 18.369 5.011 -14.747 1.00 89.62 154 LEU A C 1
ATOM 1236 O O . LEU A 1 154 ? 18.580 4.037 -14.023 1.00 89.62 154 LEU A O 1
ATOM 1240 N N . ARG A 1 155 ? 18.932 5.137 -15.951 1.00 88.88 155 ARG A N 1
ATOM 1241 C CA . ARG A 1 155 ? 19.673 4.051 -16.606 1.00 88.88 155 ARG A CA 1
ATOM 1242 C C . ARG A 1 155 ? 20.838 3.544 -15.754 1.00 88.88 155 ARG A C 1
ATOM 1244 O O . ARG A 1 155 ? 21.043 2.343 -15.658 1.00 88.88 155 ARG A O 1
ATOM 1251 N N . THR A 1 156 ? 21.552 4.444 -15.078 1.00 87.44 156 THR A N 1
ATOM 1252 C CA . THR A 1 156 ? 22.691 4.103 -14.206 1.00 87.44 156 THR A CA 1
ATOM 1253 C C . THR A 1 156 ? 22.296 3.355 -12.933 1.00 87.44 156 THR A C 1
ATOM 1255 O O . THR A 1 156 ? 23.156 2.752 -12.301 1.00 87.44 156 THR A O 1
ATOM 1258 N N . SER A 1 157 ? 21.022 3.401 -12.536 1.00 87.19 157 SER A N 1
ATOM 1259 C CA . SER A 1 157 ? 20.515 2.681 -11.360 1.00 87.19 157 SER A CA 1
ATOM 1260 C C . SER A 1 157 ? 20.124 1.231 -11.670 1.00 87.19 157 SER A C 1
ATOM 1262 O O . SER A 1 157 ? 19.966 0.420 -10.759 1.00 87.19 157 SER A O 1
ATOM 1264 N N . ILE A 1 158 ? 19.996 0.886 -12.956 1.00 84.19 158 ILE A N 1
ATOM 1265 C CA . ILE A 1 158 ? 19.674 -0.467 -13.401 1.00 84.19 158 ILE A CA 1
ATOM 1266 C C . ILE A 1 158 ? 20.957 -1.292 -13.330 1.00 84.19 158 ILE A C 1
ATOM 1268 O O . ILE A 1 158 ? 21.835 -1.176 -14.186 1.00 84.19 158 ILE A O 1
ATOM 1272 N N . LYS A 1 159 ? 21.084 -2.127 -12.298 1.00 72.75 159 LYS A N 1
ATOM 1273 C CA . LYS A 1 159 ? 22.168 -3.110 -12.234 1.00 72.75 159 LYS A CA 1
ATOM 1274 C C . LYS A 1 159 ? 21.946 -4.149 -13.334 1.00 72.75 159 LYS A C 1
ATOM 1276 O O . LYS A 1 159 ? 20.894 -4.784 -13.369 1.00 72.75 159 LYS A O 1
ATOM 1281 N N . ALA A 1 160 ? 22.915 -4.287 -14.238 1.00 52.84 160 ALA A N 1
ATOM 1282 C CA . ALA A 1 160 ? 22.958 -5.415 -15.159 1.00 52.84 160 ALA A CA 1
ATOM 1283 C C . ALA A 1 160 ? 23.047 -6.702 -14.323 1.00 52.84 160 ALA A C 1
ATOM 1285 O O . ALA A 1 160 ? 23.913 -6.797 -13.451 1.00 52.84 160 ALA A O 1
ATOM 1286 N N . VAL A 1 161 ? 22.098 -7.616 -14.537 1.00 47.34 161 VAL A N 1
ATOM 1287 C CA . VAL A 1 161 ? 22.144 -8.986 -14.004 1.00 47.34 161 VAL A CA 1
ATOM 1288 C C . VAL A 1 161 ? 23.174 -9.778 -14.793 1.00 47.34 161 VAL A C 1
ATOM 1290 O O . VAL A 1 161 ? 23.174 -9.627 -16.037 1.00 47.34 161 VAL A O 1
#

pLDDT: mean 83.09, std 8.98, range [47.34, 95.69]

Sequence (161 aa):
MRSAKESKCFPYALSQVCYIELFSDGTLGQIPCHKSAIEQAYKRAINKESTIYAVWPGSYRSDLFCIDDLNELADAYGIERDDPHIHEIEWKFSSMDDKISRYAYIDIKFKCGCKIEDGTIKKLALDLRKQLGWEVATSVGWSGYDGKYTIKVLRTSIKAV

Foldseek 3Di:
DAACVVVVCNPLLDPQKWKWKQFPVRDIDTQDSALVSLLVSLVCVVVVRIWMWIWHQDPPGTDIHTHPPSVVNCLSSVHQDPDLPQFPKDKDFDPPAPVPDQKTKMKIATPVPDDDDLSCLVVVQVNCCVRQVWRWDNPPDWDDDPRIIITITRPVSHDDD

Radius of gyration: 18.93 Å; Cα contacts (8 Å, |Δi|>4): 270; chains: 1; bounding box: 52×24×55 Å

Mean predicted aligned error: 11.73 Å

Secondary structure (DSSP, 8-state):
-EESTTSTT--TT-TTPEEEEEETTS-EEEEPSSHHHHHHHHHHHHTTSEEEEEEEE-SS-EEEEE---HHHHHHHHTPPP-------EEEEE-TT--SSSSEEEEEEEETT-----TTTHHHHHHHHHHHH---B-TTS--EEETTEEEEEEEGGGS---

Solvent-accessible surface area (backbone atoms only — not comparable to full-atom values): 9461 Å² total; per-residue (Å²): 127,41,60,34,69,80,39,91,76,61,64,76,71,44,90,71,43,46,38,33,36,38,35,75,89,71,51,78,45,77,41,57,92,47,57,71,49,46,46,53,51,49,54,35,34,75,72,65,49,30,46,47,32,36,37,39,68,53,100,87,52,72,48,54,25,37,53,76,48,60,62,62,50,27,60,59,59,70,44,90,73,94,67,86,76,76,79,48,67,51,74,46,76,30,94,82,39,80,88,71,57,70,54,35,36,32,35,37,31,48,75,75,70,68,76,85,46,94,88,42,43,65,56,52,33,50,48,40,29,73,74,63,52,31,47,50,49,72,88,77,58,71,51,72,58,95,76,34,33,41,40,39,29,36,45,90,32,58,72,85,127